Protein AF-A0A151K225-F1 (afdb_monomer_lite)

pLDDT: mean 93.09, std 6.89, range [48.0, 97.25]

Secondary structure (DSSP, 8-state):
-B-STT-B--HHHHHHHHHHHTT-HHHHHHHHHHHHH-HHHHHHEESS-PPPTTSTTSPPPEEPPHHHHHHHHTT--

Foldseek 3Di:
DQLDLRQDFDPVLLVVLVVLCVVDPVSSLVSLCCRRQNPVLVVQEDQPQDADPVCNPDHGGHHDDVSSVVSSVVVPD

Sequence (77 aa):
IHLGEGVWIDKNQYDLCVYYGKNGYQAFVKHLAVAIFGIEVLKTSSVTGGVCKRNPNKLPFQRLDPIKLTAINSMYI

Organism: NCBI:txid456900

Radius of gyration: 13.81 Å; chains: 1; bounding box: 28×23×39 Å

InterPro domains:
  IPR018379 BEN domain [PF10523] (28-72)
  IPR018379 BEN domain [PS51457] (4-77)
  IPR040391 BEN domain-containing protein 5 [PTHR14628] (1-74)

Structure (mmCIF, N/CA/C/O backbone):
data_AF-A0A151K225-F1
#
_entry.id   AF-A0A151K225-F1
#
loop_
_atom_site.group_PDB
_atom_site.id
_atom_site.type_symbol
_atom_site.label_atom_id
_atom_site.label_alt_id
_atom_site.label_comp_id
_atom_site.label_asym_id
_atom_site.label_entity_id
_atom_site.label_seq_id
_atom_site.pdbx_PDB_ins_code
_atom_site.Cartn_x
_atom_site.Cartn_y
_atom_site.Cartn_z
_atom_site.occupancy
_atom_site.B_iso_or_equiv
_atom_site.auth_seq_id
_atom_site.auth_comp_id
_atom_site.auth_asym_id
_atom_site.auth_atom_id
_atom_site.pdbx_PDB_model_num
ATOM 1 N N . ILE A 1 1 ? 2.105 -4.977 -13.771 1.00 92.81 1 ILE A N 1
ATOM 2 C CA . ILE A 1 1 ? 3.208 -5.487 -12.925 1.00 92.81 1 ILE A CA 1
ATOM 3 C C . ILE A 1 1 ? 2.614 -6.339 -11.815 1.00 92.81 1 ILE A C 1
ATOM 5 O O . ILE A 1 1 ? 1.679 -5.880 -11.168 1.00 92.81 1 ILE A O 1
ATOM 9 N N . HIS A 1 2 ? 3.098 -7.571 -11.652 1.00 91.88 2 HIS A N 1
ATOM 10 C CA . HIS A 1 2 ? 2.682 -8.468 -10.571 1.00 91.88 2 HIS A CA 1
ATOM 11 C C . HIS A 1 2 ? 3.525 -8.190 -9.324 1.00 91.88 2 HIS A C 1
ATOM 13 O O . HIS A 1 2 ? 4.751 -8.189 -9.423 1.00 91.88 2 HIS A O 1
ATOM 19 N N . LEU A 1 3 ? 2.878 -7.948 -8.184 1.00 89.38 3 LEU A N 1
ATOM 20 C CA . LEU A 1 3 ? 3.534 -7.606 -6.913 1.00 89.38 3 LEU A CA 1
ATOM 21 C C . LEU A 1 3 ? 3.597 -8.788 -5.927 1.00 89.38 3 LEU A C 1
ATOM 23 O O . LEU A 1 3 ? 4.089 -8.631 -4.816 1.00 89.38 3 LEU A O 1
ATOM 27 N N . GLY A 1 4 ? 3.084 -9.960 -6.317 1.00 88.75 4 GLY A N 1
ATOM 28 C CA . GLY A 1 4 ? 2.870 -11.096 -5.418 1.00 88.75 4 GLY A CA 1
ATOM 29 C C . GLY A 1 4 ? 1.422 -11.189 -4.933 1.00 88.75 4 GLY A C 1
ATOM 30 O O . GLY A 1 4 ? 0.644 -10.247 -5.080 1.00 88.75 4 GLY A O 1
ATOM 31 N N . GLU A 1 5 ? 1.049 -12.351 -4.392 1.00 89.12 5 GLU A N 1
ATOM 32 C CA . GLU A 1 5 ? -0.290 -12.620 -3.835 1.00 89.12 5 GLU A CA 1
ATOM 33 C C . GLU A 1 5 ? -1.466 -12.326 -4.795 1.00 89.12 5 GLU A C 1
ATOM 35 O O . GLU A 1 5 ? -2.567 -11.969 -4.376 1.00 89.12 5 GLU A O 1
ATOM 40 N N . GLY A 1 6 ? -1.237 -12.421 -6.110 1.00 91.25 6 GLY A N 1
ATOM 41 C CA . GLY A 1 6 ? -2.247 -12.102 -7.123 1.00 91.25 6 GLY A CA 1
ATOM 42 C C . GLY A 1 6 ? -2.572 -10.609 -7.238 1.00 91.25 6 GLY A C 1
ATOM 43 O O . GLY A 1 6 ? -3.558 -10.249 -7.882 1.00 91.25 6 GLY A O 1
ATOM 44 N N . VAL A 1 7 ? -1.761 -9.728 -6.644 1.00 93.88 7 VAL A N 1
ATOM 45 C CA . VAL A 1 7 ? -1.929 -8.275 -6.730 1.00 93.88 7 VAL A CA 1
ATOM 46 C C . VAL A 1 7 ? -1.215 -7.745 -7.966 1.00 93.88 7 VAL A C 1
ATOM 48 O O . VAL A 1 7 ? -0.017 -7.957 -8.174 1.00 93.88 7 VAL A O 1
ATOM 51 N N . TRP A 1 8 ? -1.967 -7.012 -8.780 1.00 94.56 8 TRP A N 1
ATOM 52 C CA . TRP A 1 8 ? -1.490 -6.410 -10.016 1.00 94.56 8 TRP A CA 1
ATOM 53 C C . TRP A 1 8 ? -1.700 -4.906 -9.986 1.00 94.56 8 TRP A C 1
ATOM 55 O O . TRP A 1 8 ? -2.730 -4.425 -9.519 1.00 94.56 8 TRP A O 1
ATOM 65 N N . ILE A 1 9 ? -0.737 -4.177 -10.541 1.00 95.12 9 ILE A N 1
ATOM 66 C CA . ILE A 1 9 ? -0.890 -2.752 -10.838 1.00 95.12 9 ILE A CA 1
ATOM 67 C C . I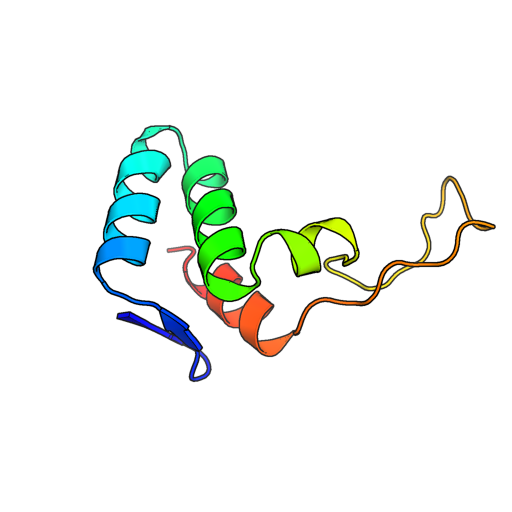LE A 1 9 ? -0.502 -2.457 -12.282 1.00 95.12 9 ILE A C 1
ATOM 69 O O . ILE A 1 9 ? 0.255 -3.219 -12.898 1.00 95.12 9 ILE A O 1
ATOM 73 N N . ASP A 1 10 ? -0.994 -1.347 -12.821 1.00 96.00 10 ASP A N 1
ATOM 74 C CA . ASP A 1 10 ? -0.613 -0.903 -14.158 1.00 96.00 10 ASP A CA 1
ATOM 75 C C . ASP A 1 10 ? 0.885 -0.553 -14.232 1.00 96.00 10 ASP A C 1
ATOM 77 O O . ASP A 1 10 ? 1.500 -0.127 -13.248 1.00 96.00 10 ASP A O 1
ATOM 81 N N . LYS A 1 11 ? 1.492 -0.734 -15.410 1.00 95.38 11 LYS A N 1
ATOM 82 C CA . LYS A 1 11 ? 2.913 -0.425 -15.607 1.00 95.38 11 LYS A CA 1
ATOM 83 C C . LYS A 1 11 ? 3.204 1.061 -15.399 1.00 95.38 11 LYS A C 1
ATOM 85 O O . LYS A 1 11 ? 4.179 1.377 -14.726 1.00 95.38 11 LYS A O 1
ATOM 90 N N . ASN A 1 12 ? 2.364 1.961 -15.904 1.00 96.75 12 ASN A N 1
ATOM 91 C CA . ASN A 1 12 ? 2.600 3.398 -15.761 1.00 96.75 12 ASN A CA 1
ATOM 92 C C . ASN A 1 12 ? 2.501 3.823 -14.291 1.00 96.75 12 ASN A C 1
ATOM 94 O O . ASN A 1 12 ? 3.285 4.648 -13.827 1.00 96.75 12 ASN A O 1
ATOM 98 N N . GLN A 1 13 ? 1.584 3.218 -13.529 1.00 95.94 13 GLN A N 1
ATOM 99 C CA . GLN A 1 13 ? 1.495 3.440 -12.084 1.00 95.94 13 GLN A CA 1
ATOM 100 C C . GLN A 1 13 ? 2.745 2.945 -11.352 1.00 95.94 13 GLN A C 1
ATOM 102 O O . GLN A 1 13 ? 3.257 3.647 -10.480 1.00 95.94 13 GLN A O 1
ATOM 107 N N . TYR A 1 14 ? 3.260 1.768 -11.718 1.00 95.56 14 TYR A N 1
ATOM 108 C CA . TYR A 1 14 ? 4.509 1.258 -11.156 1.00 95.56 14 TYR A CA 1
ATOM 109 C C . TYR A 1 14 ? 5.695 2.176 -11.478 1.00 95.56 14 TYR A C 1
ATOM 111 O O . TYR A 1 14 ? 6.450 2.538 -10.577 1.00 95.56 14 TYR A O 1
ATOM 119 N N . ASP A 1 15 ? 5.826 2.611 -12.732 1.00 96.38 15 ASP A N 1
ATOM 120 C CA . ASP A 1 15 ? 6.904 3.501 -13.169 1.00 96.38 15 ASP A CA 1
ATOM 121 C C . ASP A 1 15 ? 6.863 4.842 -12.415 1.00 96.38 15 ASP A C 1
ATOM 123 O O . ASP A 1 15 ? 7.906 5.351 -11.997 1.00 96.38 15 ASP A O 1
ATOM 127 N N . LEU A 1 16 ? 5.666 5.382 -12.146 1.00 95.88 16 LEU A N 1
ATOM 128 C CA . LEU A 1 16 ? 5.493 6.551 -11.278 1.00 95.88 16 LEU A CA 1
ATOM 129 C C . LEU A 1 16 ? 5.953 6.269 -9.842 1.00 95.88 16 LEU A C 1
ATOM 131 O O . LEU A 1 16 ? 6.661 7.091 -9.260 1.00 95.88 16 LEU A O 1
ATOM 135 N N . CYS A 1 17 ? 5.611 5.109 -9.271 1.00 95.31 17 CYS A N 1
ATOM 136 C CA . CYS A 1 17 ? 6.085 4.726 -7.938 1.00 95.31 17 CYS A CA 1
ATOM 137 C C . CYS A 1 17 ? 7.618 4.701 -7.887 1.00 95.31 17 CYS A C 1
ATOM 139 O O . CYS A 1 17 ? 8.202 5.297 -6.981 1.00 95.31 17 CYS A O 1
ATOM 141 N N . VAL A 1 18 ? 8.271 4.077 -8.875 1.00 95.06 18 VAL A N 1
ATOM 142 C CA . VAL A 1 18 ? 9.741 4.023 -8.993 1.00 95.06 18 VAL A CA 1
ATOM 143 C C . VAL A 1 18 ? 10.337 5.423 -9.148 1.00 95.06 18 VAL A C 1
ATOM 145 O O . VAL A 1 18 ? 11.320 5.751 -8.482 1.00 95.06 18 VAL A O 1
ATOM 148 N N . TYR A 1 19 ? 9.729 6.276 -9.977 1.00 96.25 19 TYR A N 1
ATOM 149 C CA . TYR A 1 19 ? 10.161 7.661 -10.157 1.00 96.25 19 TYR A CA 1
ATOM 150 C C . TYR A 1 19 ? 10.159 8.436 -8.832 1.00 96.25 19 TYR A C 1
ATOM 152 O O . TYR A 1 19 ? 11.170 9.045 -8.479 1.00 96.25 19 TYR A O 1
ATOM 160 N N . TYR A 1 20 ? 9.066 8.369 -8.065 1.00 93.31 20 TYR A N 1
ATOM 161 C CA . TYR A 1 20 ? 8.982 9.014 -6.750 1.00 93.31 20 TYR A CA 1
ATOM 162 C C . TYR A 1 20 ? 9.843 8.326 -5.687 1.00 93.31 20 TYR A C 1
ATOM 164 O O . TYR A 1 20 ? 10.281 8.980 -4.739 1.00 93.31 20 TYR A O 1
ATOM 172 N N . GLY A 1 21 ? 10.137 7.036 -5.860 1.00 93.75 21 GLY A N 1
ATOM 173 C CA . GLY A 1 21 ? 11.043 6.260 -5.015 1.00 93.75 21 GLY A CA 1
ATOM 174 C C . GLY A 1 21 ? 12.475 6.792 -4.977 1.00 93.75 21 GLY A C 1
ATOM 175 O O . GLY A 1 21 ? 13.188 6.531 -4.011 1.00 93.75 21 GLY A O 1
ATOM 176 N N . LYS A 1 22 ? 12.877 7.625 -5.948 1.00 93.25 22 LYS A N 1
ATOM 177 C CA . LYS A 1 22 ? 14.152 8.366 -5.912 1.00 93.25 22 LYS A CA 1
ATOM 178 C C . LYS A 1 22 ? 14.287 9.267 -4.679 1.00 93.25 22 LYS A C 1
ATOM 180 O O . LYS A 1 22 ? 15.400 9.532 -4.243 1.00 93.25 22 LYS A O 1
ATOM 185 N N . ASN A 1 23 ? 13.165 9.689 -4.090 1.00 92.06 23 ASN A N 1
ATOM 186 C CA . ASN A 1 23 ? 13.126 10.479 -2.855 1.00 92.06 23 ASN A CA 1
ATOM 187 C C . ASN A 1 23 ? 13.153 9.607 -1.583 1.00 92.06 23 ASN A C 1
ATOM 189 O O . ASN A 1 23 ? 12.969 10.117 -0.479 1.00 92.06 23 ASN A O 1
ATOM 193 N N . GLY A 1 24 ? 13.341 8.292 -1.729 1.00 93.69 24 GLY A N 1
ATOM 194 C CA . GLY A 1 24 ? 13.448 7.322 -0.646 1.00 93.69 24 GLY A CA 1
ATOM 195 C C . GLY A 1 24 ? 12.374 6.234 -0.690 1.00 93.69 24 GLY A C 1
ATOM 196 O O . GLY A 1 24 ? 11.286 6.402 -1.245 1.00 93.69 24 GLY A O 1
ATOM 197 N N . TYR A 1 25 ? 12.664 5.113 -0.023 1.00 91.38 25 TYR A N 1
ATOM 198 C CA . TYR A 1 25 ? 11.778 3.944 0.026 1.00 91.38 25 TYR A CA 1
ATOM 199 C C . TYR A 1 25 ? 10.376 4.272 0.563 1.00 91.38 25 TYR A C 1
ATOM 201 O O . TYR A 1 25 ? 9.372 3.797 0.042 1.00 91.38 25 TYR A O 1
ATOM 209 N N . GLN A 1 26 ? 10.276 5.164 1.551 1.00 93.69 26 GLN A N 1
ATOM 210 C CA . GLN A 1 26 ? 8.984 5.600 2.089 1.00 93.69 26 GLN A CA 1
ATOM 211 C C . GLN A 1 26 ? 8.116 6.292 1.025 1.00 93.69 26 GLN A C 1
ATOM 213 O O . GLN A 1 26 ? 6.898 6.108 1.007 1.00 93.69 26 GLN A O 1
ATOM 218 N N . ALA A 1 27 ? 8.728 7.061 0.115 1.00 95.50 27 ALA A N 1
ATOM 219 C CA . ALA A 1 27 ? 8.019 7.704 -0.986 1.00 95.50 27 ALA A CA 1
ATOM 220 C C . ALA A 1 27 ? 7.536 6.671 -2.013 1.00 95.50 27 ALA A C 1
ATOM 222 O O . ALA A 1 27 ? 6.397 6.777 -2.473 1.00 95.50 27 ALA A O 1
ATOM 223 N N . PHE A 1 28 ? 8.349 5.653 -2.312 1.00 95.06 28 PHE A N 1
ATOM 224 C CA . PHE A 1 28 ? 7.946 4.517 -3.146 1.00 95.06 28 PHE A CA 1
ATOM 225 C C . PHE A 1 28 ? 6.726 3.797 -2.553 1.00 95.06 28 PHE A C 1
ATOM 227 O O . PHE A 1 28 ? 5.682 3.722 -3.202 1.00 95.06 28 PHE A O 1
ATOM 234 N N . VAL A 1 29 ? 6.814 3.363 -1.288 1.00 94.69 29 VAL A N 1
ATOM 235 C CA . VAL A 1 29 ? 5.731 2.644 -0.591 1.00 94.69 29 VAL A CA 1
ATOM 236 C C . VAL A 1 29 ? 4.457 3.482 -0.519 1.00 94.69 29 VAL A C 1
ATOM 238 O O . VAL A 1 29 ? 3.365 2.957 -0.726 1.00 94.69 29 VAL A O 1
ATOM 241 N N . LYS A 1 30 ? 4.570 4.793 -0.274 1.00 95.06 30 LYS A N 1
ATOM 242 C CA . LYS A 1 30 ? 3.414 5.697 -0.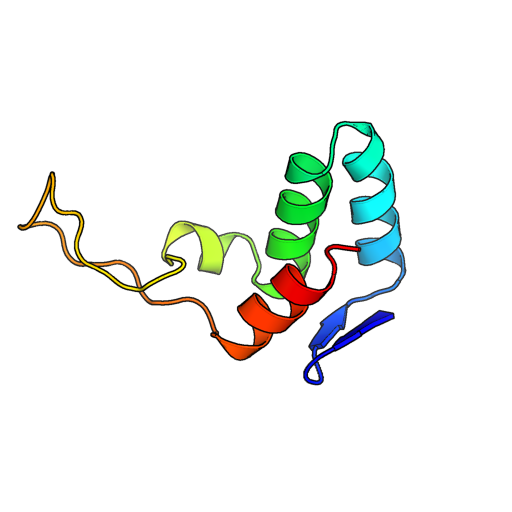229 1.00 95.06 30 LYS A CA 1
ATOM 243 C C . LYS A 1 30 ? 2.664 5.734 -1.563 1.00 95.06 30 LYS A C 1
ATOM 245 O O . LYS A 1 30 ? 1.441 5.623 -1.563 1.00 95.06 30 LYS A O 1
ATOM 250 N N . HIS A 1 31 ? 3.370 5.885 -2.684 1.00 96.06 31 HIS A N 1
ATOM 251 C CA . HIS A 1 31 ? 2.729 5.910 -4.004 1.00 96.06 31 HIS A CA 1
ATOM 252 C C . HIS A 1 31 ? 2.178 4.535 -4.386 1.00 96.06 31 HIS A C 1
ATOM 254 O O . HIS A 1 31 ? 1.068 4.448 -4.912 1.00 96.06 31 HIS A O 1
ATOM 260 N N . LEU A 1 32 ? 2.894 3.469 -4.027 1.00 95.62 32 LEU A N 1
ATOM 261 C CA . LEU A 1 32 ? 2.452 2.098 -4.251 1.00 95.62 32 LEU A CA 1
ATOM 262 C C . LEU A 1 32 ? 1.155 1.786 -3.489 1.00 95.62 32 LEU A C 1
ATOM 264 O O . LEU A 1 32 ? 0.212 1.240 -4.059 1.00 95.62 32 LEU A O 1
ATOM 268 N N . ALA A 1 33 ? 1.061 2.206 -2.225 1.00 95.94 33 ALA A N 1
ATOM 269 C CA . ALA A 1 33 ? -0.152 2.061 -1.427 1.00 95.94 33 ALA A CA 1
ATOM 270 C C . ALA A 1 33 ? -1.339 2.812 -2.051 1.00 95.94 33 ALA A C 1
ATOM 272 O O . ALA A 1 33 ? -2.447 2.274 -2.102 1.00 95.94 33 ALA A O 1
ATOM 273 N N . VAL A 1 34 ? -1.115 4.025 -2.572 1.00 96.81 34 VAL A N 1
ATOM 274 C CA . VAL A 1 34 ? -2.157 4.789 -3.277 1.00 96.81 34 VAL A CA 1
ATOM 275 C C . VAL A 1 34 ? -2.615 4.062 -4.542 1.00 96.81 34 VAL A C 1
ATOM 277 O O . VAL A 1 34 ? -3.817 4.001 -4.781 1.00 96.81 34 VAL A O 1
ATOM 280 N N . ALA A 1 35 ? -1.701 3.470 -5.316 1.00 95.81 35 ALA A N 1
ATOM 281 C CA . ALA A 1 35 ? -2.052 2.723 -6.525 1.00 95.81 35 ALA A CA 1
ATOM 282 C C . ALA A 1 35 ? -2.886 1.457 -6.232 1.00 95.81 35 ALA A C 1
ATOM 284 O O . ALA A 1 35 ? -3.786 1.128 -6.999 1.00 95.81 35 ALA A O 1
ATOM 285 N N . ILE A 1 36 ? -2.618 0.765 -5.119 1.00 95.75 36 ILE A N 1
ATOM 286 C CA . ILE A 1 36 ? -3.251 -0.525 -4.780 1.00 95.75 36 ILE A CA 1
ATOM 287 C C . ILE A 1 36 ? -4.599 -0.367 -4.063 1.00 95.75 36 ILE A C 1
ATOM 289 O O . ILE A 1 36 ? -5.529 -1.152 -4.289 1.00 95.75 36 ILE A O 1
ATOM 293 N N . PHE A 1 37 ? -4.694 0.605 -3.154 1.00 95.88 37 PHE A N 1
ATOM 294 C CA . PHE A 1 37 ? -5.873 0.795 -2.304 1.00 95.88 37 PHE A CA 1
ATOM 295 C C . PHE A 1 37 ? -6.742 1.975 -2.731 1.00 95.88 37 PHE A C 1
ATOM 297 O O . PHE A 1 37 ? -7.942 1.971 -2.468 1.00 95.88 37 PHE A O 1
ATOM 304 N N . GLY A 1 38 ? -6.158 2.977 -3.386 1.00 96.31 38 GLY A N 1
ATOM 305 C CA . GLY A 1 38 ? -6.824 4.245 -3.645 1.00 96.31 38 GLY A CA 1
ATOM 306 C C . GLY A 1 38 ? -6.839 5.158 -2.417 1.00 96.31 38 GLY A C 1
ATOM 307 O O . GLY A 1 38 ? -6.827 4.729 -1.262 1.00 96.31 38 GLY A O 1
ATOM 308 N N . ILE A 1 39 ? -6.864 6.465 -2.675 1.00 96.56 39 ILE A N 1
ATOM 309 C CA . ILE A 1 39 ? -6.739 7.482 -1.627 1.00 96.56 39 ILE A CA 1
ATOM 310 C C . ILE A 1 39 ? -7.921 7.488 -0.649 1.00 96.56 39 ILE A C 1
ATOM 312 O O . ILE A 1 39 ? -7.718 7.675 0.548 1.00 96.56 39 ILE A O 1
ATOM 316 N N . GLU A 1 40 ? -9.139 7.247 -1.137 1.00 96.75 40 GLU A N 1
ATOM 317 C CA . GLU A 1 40 ? -10.344 7.282 -0.302 1.00 96.75 40 GLU A CA 1
ATOM 318 C C . GLU A 1 40 ? -10.352 6.147 0.725 1.00 96.75 40 GLU A C 1
ATOM 320 O O . GLU A 1 40 ? -10.599 6.390 1.903 1.00 96.75 40 GLU A O 1
ATOM 325 N N . VAL A 1 41 ? -9.949 4.937 0.322 1.00 96.88 41 VAL A N 1
ATOM 326 C CA . VAL A 1 41 ? -9.801 3.802 1.243 1.00 96.88 41 VAL A CA 1
ATOM 327 C C . VAL A 1 41 ? -8.731 4.094 2.293 1.00 96.88 41 VAL A C 1
ATOM 329 O O . VAL A 1 41 ? -8.947 3.845 3.477 1.00 96.88 41 VAL A O 1
ATOM 332 N N . LEU A 1 42 ? -7.586 4.658 1.894 1.00 96.81 42 LEU A N 1
ATOM 333 C 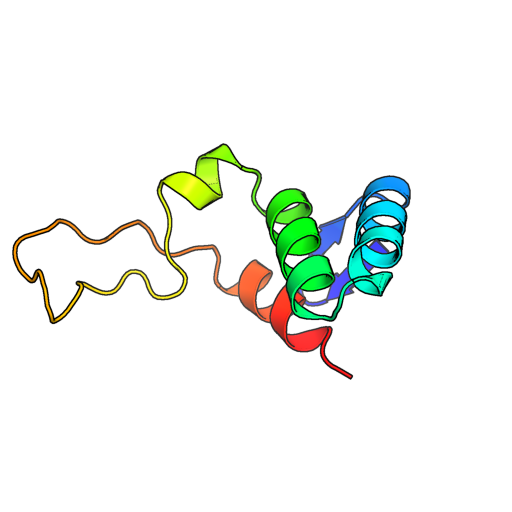CA . LEU A 1 42 ? -6.481 4.941 2.816 1.00 96.81 42 LEU A CA 1
ATOM 334 C C . LEU A 1 42 ? -6.830 5.989 3.883 1.00 96.81 42 LEU A C 1
ATOM 336 O O . LEU A 1 42 ? -6.303 5.911 4.991 1.00 96.81 42 LEU A O 1
ATOM 340 N N . LYS A 1 43 ? -7.720 6.945 3.590 1.00 96.50 43 LYS A N 1
ATOM 341 C CA . LYS A 1 43 ? -8.163 7.961 4.565 1.00 96.50 43 LYS A CA 1
ATOM 342 C C . LYS A 1 43 ? -8.978 7.369 5.716 1.00 96.50 43 LYS A C 1
ATOM 344 O O . LYS A 1 43 ? -8.938 7.907 6.821 1.00 96.50 43 LYS A O 1
ATOM 349 N N . THR A 1 44 ? -9.728 6.298 5.461 1.00 95.81 44 THR A N 1
ATOM 350 C CA . THR A 1 44 ? -10.677 5.706 6.422 1.00 95.81 44 THR A CA 1
ATOM 351 C C . THR A 1 44 ? -10.251 4.327 6.925 1.00 95.81 44 THR A C 1
ATOM 353 O O . THR A 1 44 ? -11.026 3.656 7.608 1.00 95.81 44 THR A O 1
ATOM 356 N N . SER A 1 45 ? -9.028 3.900 6.605 1.00 97.06 45 SER A N 1
ATOM 357 C CA . SER A 1 45 ? -8.504 2.573 6.936 1.00 97.06 45 SER A CA 1
ATOM 358 C C . SER A 1 45 ? -7.219 2.644 7.760 1.00 97.06 45 SER A C 1
ATOM 360 O O . SER A 1 45 ? -6.564 3.678 7.870 1.00 97.06 45 SER A O 1
ATOM 362 N N . SER A 1 46 ? -6.836 1.517 8.353 1.00 96.19 46 SER A N 1
ATOM 363 C CA . SER A 1 46 ? -5.585 1.348 9.090 1.00 96.19 46 SER A CA 1
ATOM 364 C C . SER A 1 46 ? -4.924 0.008 8.771 1.00 96.19 46 SER A C 1
ATOM 366 O O . SER A 1 46 ? -5.561 -0.920 8.278 1.00 96.19 46 SER A O 1
ATOM 368 N N . VAL A 1 47 ? -3.632 -0.114 9.078 1.00 94.94 47 VAL A N 1
ATOM 369 C CA . VAL A 1 47 ? -2.860 -1.342 8.815 1.00 94.94 47 VAL A CA 1
ATOM 370 C C . VAL A 1 47 ? -3.369 -2.526 9.647 1.00 94.94 47 VAL A C 1
ATOM 372 O O . VAL A 1 47 ? -3.453 -3.647 9.152 1.00 94.94 47 VAL A O 1
ATOM 375 N N . THR A 1 48 ? -3.723 -2.290 10.914 1.00 94.19 48 THR A N 1
ATOM 376 C CA . THR A 1 48 ? -4.057 -3.358 11.871 1.00 94.19 48 THR A CA 1
ATOM 377 C C . THR A 1 48 ? -5.545 -3.460 12.192 1.00 94.19 48 THR A C 1
ATOM 379 O O . THR A 1 48 ? -5.977 -4.503 12.671 1.00 94.19 48 THR A O 1
ATOM 382 N N . GLY A 1 49 ? -6.333 -2.406 11.957 1.00 94.56 49 GLY A N 1
ATOM 383 C CA . GLY A 1 49 ? -7.711 -2.316 12.454 1.00 94.56 49 GLY A CA 1
ATOM 384 C C . GLY A 1 49 ? -7.814 -2.146 13.974 1.00 94.56 49 GLY A C 1
ATOM 385 O O . GLY A 1 49 ? -8.898 -2.262 14.536 1.00 94.56 49 GLY A O 1
ATOM 386 N N . GLY A 1 50 ? -6.690 -1.926 14.663 1.00 93.81 50 GLY A N 1
ATOM 387 C CA . GLY A 1 50 ? -6.643 -1.852 16.120 1.00 93.81 50 GLY A CA 1
ATOM 388 C C . GLY A 1 50 ? -7.084 -0.496 16.671 1.00 93.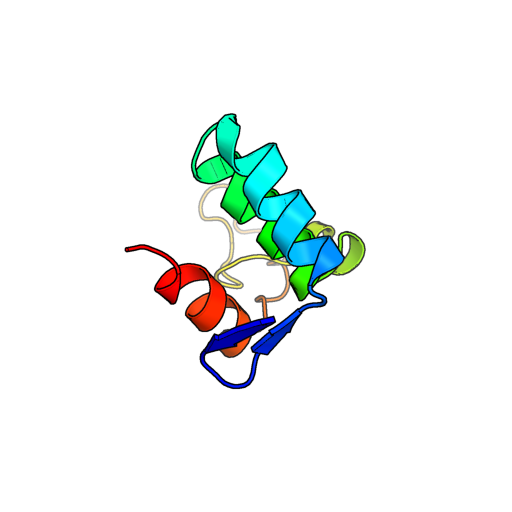81 50 GLY A C 1
ATOM 389 O O . GLY A 1 50 ? -6.888 0.550 16.052 1.00 93.81 50 GLY A O 1
ATOM 390 N N . VAL A 1 51 ? -7.622 -0.512 17.890 1.00 94.06 51 VAL A N 1
ATOM 391 C CA . VAL A 1 51 ? -7.938 0.705 18.648 1.00 94.06 51 VAL A CA 1
ATOM 392 C C . VAL A 1 51 ? -6.644 1.400 19.089 1.00 94.06 51 VAL A C 1
ATOM 394 O O . VAL A 1 51 ? -5.675 0.761 19.509 1.00 94.06 51 VAL A O 1
ATOM 397 N N . CYS A 1 52 ? -6.614 2.732 19.018 1.00 92.44 52 CYS A N 1
ATOM 398 C CA . CYS A 1 52 ? -5.469 3.513 19.474 1.00 92.44 52 CYS A CA 1
ATOM 399 C C . CYS A 1 52 ? -5.391 3.509 21.008 1.00 92.44 52 CYS A C 1
ATOM 401 O O . CYS A 1 52 ? -6.266 4.061 21.667 1.00 92.44 52 CYS A O 1
ATOM 403 N N . LYS A 1 53 ? -4.300 2.985 21.587 1.00 94.12 53 LYS A N 1
ATOM 404 C CA . LYS A 1 53 ? -4.094 2.960 23.052 1.00 94.12 53 LYS A CA 1
ATOM 405 C C . LYS A 1 53 ? -4.176 4.343 23.712 1.00 94.12 53 LYS A C 1
ATOM 407 O O . LYS A 1 53 ? -4.622 4.448 24.845 1.00 94.12 53 LYS A O 1
ATOM 412 N N . ARG A 1 54 ? -3.749 5.399 23.006 1.00 95.38 54 ARG A N 1
ATOM 413 C CA . ARG A 1 54 ? -3.813 6.787 23.497 1.00 95.38 54 ARG A CA 1
ATOM 414 C C . ARG A 1 54 ? -5.241 7.347 23.484 1.00 95.38 54 ARG A C 1
ATOM 416 O O . ARG A 1 54 ? -5.551 8.201 24.299 1.00 95.38 54 ARG A O 1
ATOM 423 N N . ASN A 1 55 ? -6.089 6.865 22.575 1.00 93.94 55 ASN A N 1
ATOM 424 C CA . ASN A 1 55 ? -7.461 7.332 22.373 1.00 93.94 55 ASN A CA 1
ATOM 425 C C . ASN A 1 55 ? -8.421 6.126 22.297 1.00 93.94 55 ASN A C 1
ATOM 427 O O . ASN A 1 55 ? -8.948 5.843 21.217 1.00 93.94 55 ASN A O 1
ATOM 431 N N . PRO A 1 56 ? -8.643 5.400 23.409 1.00 90.94 56 PRO A N 1
ATOM 432 C CA . PRO A 1 56 ? -9.367 4.125 23.403 1.00 90.94 56 PRO A CA 1
ATOM 433 C C . PRO A 1 56 ? -10.854 4.255 23.041 1.00 90.94 56 PRO A C 1
ATOM 435 O O . PRO A 1 56 ? -11.454 3.301 22.565 1.00 90.94 56 PRO A O 1
ATOM 438 N N . ASN A 1 57 ? -11.436 5.444 23.218 1.00 93.75 57 ASN A N 1
ATOM 439 C CA . ASN A 1 57 ? -12.852 5.705 22.943 1.00 93.75 57 ASN A CA 1
ATOM 440 C C . ASN A 1 57 ? -13.135 6.032 21.467 1.00 93.75 57 ASN A C 1
ATOM 442 O O . ASN A 1 57 ? -14.293 6.173 21.078 1.00 93.75 57 ASN A O 1
ATOM 446 N N . LYS A 1 58 ? -12.098 6.199 20.636 1.00 92.06 58 LYS A N 1
ATOM 447 C CA . LYS A 1 58 ? -12.279 6.440 19.203 1.00 92.06 58 LYS A CA 1
ATOM 448 C C . LYS A 1 58 ? -12.493 5.105 18.494 1.00 92.06 58 LYS A C 1
ATOM 450 O O . LYS A 1 58 ? -11.686 4.191 18.651 1.00 92.06 58 LYS A O 1
ATOM 455 N N . LEU A 1 59 ? -13.540 5.033 17.671 1.00 93.25 59 LEU A N 1
ATOM 456 C CA . LEU A 1 59 ? -13.797 3.868 16.826 1.00 93.25 59 LEU A CA 1
ATOM 457 C C . LEU A 1 59 ? -12.560 3.545 15.965 1.00 93.25 59 LEU A C 1
ATOM 459 O O . LEU A 1 59 ? -11.977 4.463 15.373 1.00 93.25 59 LEU A O 1
ATOM 463 N N . PRO A 1 60 ? -12.136 2.269 15.904 1.00 94.00 60 PRO A N 1
ATOM 464 C CA . PRO A 1 60 ? -11.011 1.872 15.076 1.00 94.00 60 PRO A CA 1
ATOM 465 C C . PRO A 1 60 ? -11.365 2.027 13.596 1.00 94.00 60 PRO A C 1
ATOM 467 O O . PRO A 1 60 ? -12.496 1.781 13.179 1.00 94.00 60 PRO A O 1
ATOM 470 N N . PHE A 1 61 ? -10.379 2.419 12.791 1.00 95.12 61 PHE A N 1
ATOM 471 C CA . PHE A 1 61 ? -10.527 2.399 11.340 1.00 95.12 61 PHE A CA 1
ATOM 472 C C . PHE A 1 61 ? -10.538 0.967 10.820 1.00 95.12 61 PHE A C 1
ATOM 474 O O . PHE A 1 61 ? -9.885 0.092 11.392 1.00 95.12 61 PHE A O 1
ATOM 481 N N . GLN A 1 62 ? -11.216 0.744 9.695 1.00 95.69 62 GLN A N 1
ATOM 482 C CA . GLN A 1 62 ? -11.251 -0.564 9.054 1.00 95.69 62 GLN A CA 1
ATOM 483 C C . GLN A 1 62 ? -9.833 -1.037 8.715 1.00 95.69 62 GLN A C 1
ATOM 485 O O . GLN A 1 62 ? -8.975 -0.250 8.313 1.00 95.69 62 GLN A O 1
ATOM 490 N N . ARG A 1 63 ? -9.566 -2.331 8.891 1.00 96.88 63 ARG A N 1
ATOM 491 C CA . ARG A 1 63 ? -8.285 -2.913 8.496 1.00 96.88 63 ARG A CA 1
ATOM 492 C C . ARG A 1 63 ? -8.181 -2.965 6.970 1.00 96.88 63 ARG A C 1
ATOM 494 O O . ARG A 1 63 ? -9.120 -3.399 6.306 1.00 96.88 63 ARG A O 1
ATOM 501 N N . LEU A 1 64 ? -7.033 -2.564 6.432 1.00 97.25 64 LEU A N 1
ATOM 502 C CA . LEU A 1 64 ? -6.701 -2.776 5.025 1.00 97.25 64 LEU A CA 1
ATOM 503 C C . LEU A 1 64 ? -6.643 -4.273 4.696 1.00 97.25 64 LEU A C 1
ATOM 505 O O . LEU A 1 64 ? -6.317 -5.095 5.553 1.00 97.25 64 LEU 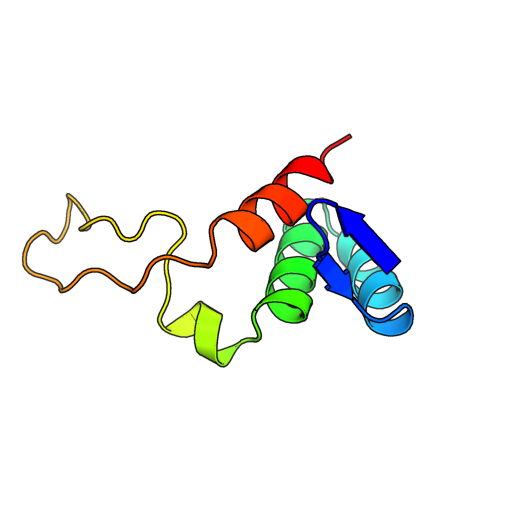A O 1
ATOM 509 N N . ASP A 1 65 ? -6.932 -4.607 3.439 1.00 95.88 65 ASP A N 1
ATOM 510 C CA . ASP A 1 65 ? -6.840 -5.977 2.936 1.00 95.88 65 ASP A CA 1
ATOM 511 C C . ASP A 1 65 ? -5.444 -6.562 3.248 1.00 95.88 65 ASP A C 1
ATOM 513 O O . ASP A 1 65 ? -4.430 -6.020 2.783 1.00 95.88 65 ASP A O 1
ATOM 517 N N . PRO A 1 66 ? -5.367 -7.640 4.052 1.00 95.12 66 PRO A N 1
ATOM 518 C CA . PRO A 1 66 ? -4.098 -8.198 4.492 1.00 95.12 66 PRO A CA 1
ATOM 519 C C . PRO A 1 66 ? -3.290 -8.809 3.343 1.00 95.12 66 PRO A C 1
ATOM 521 O O . PRO A 1 66 ? -2.066 -8.763 3.401 1.00 95.12 66 PRO A O 1
ATOM 524 N N . ILE A 1 67 ? -3.935 -9.323 2.292 1.00 94.81 67 ILE A N 1
ATOM 525 C CA . ILE A 1 67 ? -3.261 -9.909 1.124 1.00 94.81 67 ILE A CA 1
ATOM 526 C C . ILE A 1 67 ? -2.521 -8.804 0.365 1.00 94.81 67 ILE A C 1
ATOM 528 O O . ILE A 1 67 ? -1.328 -8.913 0.079 1.00 94.81 67 ILE A O 1
ATOM 532 N N . LYS A 1 68 ? -3.201 -7.674 0.135 1.00 94.12 68 LYS A N 1
ATOM 533 C CA . LYS A 1 68 ? -2.598 -6.491 -0.495 1.00 94.12 68 LYS A CA 1
ATOM 534 C C . LYS A 1 68 ? -1.478 -5.879 0.348 1.00 94.12 68 LYS A C 1
ATOM 536 O O . LYS A 1 68 ? -0.481 -5.423 -0.209 1.00 94.12 68 LYS A O 1
ATOM 541 N N . LEU A 1 69 ? -1.615 -5.878 1.676 1.00 93.94 69 LEU A N 1
ATOM 542 C CA . LEU A 1 69 ? -0.545 -5.445 2.582 1.00 93.94 69 LEU A CA 1
ATOM 543 C C . LEU A 1 69 ? 0.688 -6.352 2.488 1.00 93.94 69 LEU A C 1
ATOM 545 O O . LEU A 1 69 ? 1.802 -5.834 2.422 1.00 93.94 69 LEU A O 1
ATOM 549 N N . THR A 1 70 ? 0.498 -7.673 2.451 1.00 93.00 70 THR A N 1
ATOM 550 C CA . THR A 1 70 ? 1.594 -8.639 2.282 1.00 93.00 70 THR A CA 1
ATOM 551 C C . THR A 1 70 ? 2.318 -8.416 0.960 1.00 93.00 70 THR A C 1
ATOM 553 O O . THR A 1 70 ? 3.541 -8.329 0.964 1.00 93.00 70 THR A O 1
ATOM 556 N N . ALA A 1 71 ? 1.590 -8.220 -0.144 1.00 92.06 71 ALA A N 1
ATOM 557 C CA . ALA A 1 71 ? 2.195 -7.929 -1.444 1.00 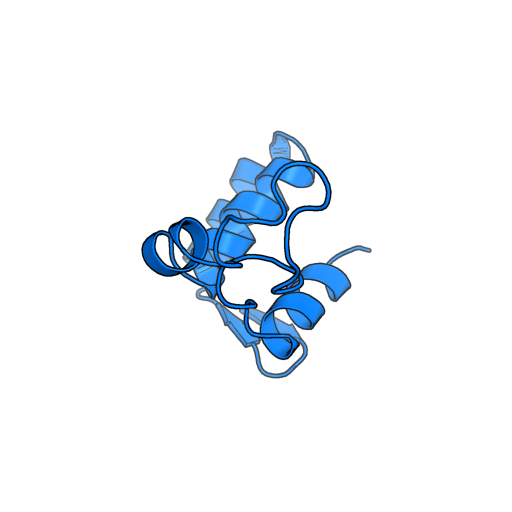92.06 71 ALA A CA 1
ATOM 558 C C . ALA A 1 71 ? 3.088 -6.673 -1.411 1.00 92.06 71 ALA A C 1
ATOM 560 O O . ALA A 1 71 ? 4.202 -6.697 -1.918 1.00 92.06 71 ALA A O 1
ATOM 561 N N . ILE A 1 72 ? 2.649 -5.587 -0.758 1.00 90.88 72 ILE A N 1
ATOM 562 C CA . ILE A 1 72 ? 3.481 -4.380 -0.591 1.00 90.88 72 ILE A CA 1
ATOM 563 C C . ILE A 1 72 ? 4.709 -4.666 0.279 1.00 90.88 72 ILE A C 1
ATOM 565 O O . ILE A 1 72 ? 5.806 -4.217 -0.045 1.00 90.88 72 ILE A O 1
ATOM 569 N N . ASN A 1 73 ? 4.534 -5.388 1.387 1.00 88.44 73 ASN A N 1
ATOM 570 C CA . ASN A 1 73 ? 5.615 -5.663 2.331 1.00 88.44 73 ASN A CA 1
ATOM 571 C C . ASN A 1 73 ? 6.701 -6.573 1.730 1.00 88.44 73 ASN A C 1
ATOM 573 O O . ASN A 1 73 ? 7.882 -6.370 1.995 1.00 88.44 73 ASN A O 1
ATOM 577 N N . SER A 1 74 ? 6.312 -7.529 0.885 1.00 86.44 74 SER A N 1
ATOM 578 C CA . SER A 1 74 ? 7.226 -8.453 0.203 1.00 86.44 74 SER A CA 1
ATOM 579 C C . SER A 1 74 ? 8.037 -7.811 -0.930 1.00 86.44 74 SER A C 1
ATOM 581 O O . SER A 1 74 ? 8.957 -8.440 -1.439 1.00 86.44 74 SER A O 1
ATOM 583 N N . MET A 1 75 ? 7.741 -6.564 -1.321 1.00 78.62 75 MET A N 1
ATOM 584 C CA . MET A 1 75 ? 8.547 -5.813 -2.300 1.00 78.62 75 MET A CA 1
ATOM 585 C C . MET A 1 75 ? 9.840 -5.244 -1.694 1.00 78.62 75 MET A C 1
ATOM 587 O O . MET A 1 75 ? 10.636 -4.637 -2.411 1.00 78.62 75 MET A O 1
ATOM 591 N N . TYR A 1 76 ? 10.051 -5.410 -0.385 1.00 62.59 76 TYR A N 1
ATOM 592 C CA . TYR A 1 76 ? 11.315 -5.089 0.267 1.00 62.59 76 TYR A CA 1
ATOM 593 C C . TYR A 1 76 ? 12.356 -6.166 -0.074 1.00 62.59 76 TYR A C 1
ATOM 595 O O . TYR A 1 76 ? 12.278 -7.285 0.434 1.00 62.59 76 TYR A O 1
ATOM 603 N N . ILE A 1 77 ? 13.297 -5.815 -0.956 1.00 48.00 77 ILE A N 1
ATOM 604 C CA . ILE A 1 77 ? 14.542 -6.553 -1.223 1.00 48.00 77 ILE A CA 1
ATOM 605 C C . ILE A 1 77 ? 15.671 -5.864 -0.464 1.00 48.00 77 ILE A C 1
ATOM 607 O O . ILE A 1 77 ? 15.755 -4.617 -0.571 1.00 48.00 77 ILE A O 1
#